Protein AF-A0A844XU79-F1 (afdb_monomer)

InterPro domains:
  IPR002293 Amino acid/polyamine transporter I [PF13520] (15-152)
  IPR050367 Amino acid-polyamine-organocation superfamily [PTHR42770] (9-151)

Sequence (153 aa):
MSAGVAEGGLQKRLGLPFAIAVCAGTVVGTGIMRAPGEISNMVPDPTVVLWLWLAGGIYVLLSCNVAAEISSAIPRSGGHYIPVREGLGDSMGLLVGWTMWSAFVVVNAALSIAAADFLGTIVPWVADNTTWSALAILLLVTALNWTGVEEGR

Radius of gyration: 20.15 Å; Cα contacts (8 Å, |Δi|>4): 68; chains: 1; bounding box: 56×37×56 Å

Secondary structure (DSSP, 8-state):
-PPPP-TTPPP----HHHHHHHHHHHHHTTHHHHHHHHHHHH-S-HHHHHHHHHHHHHHHHHHHHHHHHHHHHS--SSTTHHHHHHHH-HHHHHHHHHHHHHHHHHHHHHHHHHHHHHHHTT-HHHHHTHHHHHHHHHHHHHHHHHT------

Mean predicted aligned error: 7.55 Å

Organism: NCBI:txid291985

Foldseek 3Di:
DDDDDPPDDDPPPQDPVNVVVVVCCVVCPCCVVPVLVVVCVVDVDVVVSVVVVVVVVVVVVVVVVVQVVQCVVPVDPDGPLPSCCVPPNDVRSVVVSVVVVVVVVVVLLVSLLSVLCVVCVVPVVSVVVSPVSSVVSSVVVVVVVVVDPPPDD

Solvent-accessible surface area (backbone atoms only — not comparable to full-atom values): 8864 Å² total; per-residue (Å²): 134,83,82,78,78,79,85,81,70,83,77,90,75,79,50,72,71,55,54,51,51,52,52,50,51,66,61,46,56,67,50,67,74,43,52,60,58,57,49,49,74,75,40,91,47,70,69,57,51,51,51,52,50,51,52,50,51,51,53,50,54,56,52,49,52,54,50,48,53,51,47,68,76,52,83,62,93,63,66,74,28,52,64,39,23,74,76,64,33,65,71,52,14,50,53,45,44,52,49,53,54,51,48,53,56,52,49,55,52,51,51,21,42,51,52,21,54,60,48,16,78,77,38,64,71,36,53,79,35,34,71,62,43,11,51,51,49,43,50,50,53,49,50,52,60,68,71,58,71,81,83,77,132

Structure (mmCIF, N/CA/C/O backbone):
data_AF-A0A844XU79-F1
#
_entry.id   AF-A0A844XU79-F1
#
loop_
_atom_site.group_PDB
_atom_site.id
_atom_site.type_symbol
_atom_site.label_atom_id
_atom_site.label_alt_id
_atom_site.label_comp_id
_atom_site.label_asym_id
_atom_site.label_entity_id
_atom_site.label_seq_id
_atom_site.pdbx_PDB_ins_code
_atom_site.Cartn_x
_atom_site.Cartn_y
_atom_site.Cartn_z
_atom_site.occupancy
_atom_site.B_iso_or_equiv
_atom_site.auth_seq_id
_atom_site.auth_comp_id
_atom_site.auth_asym_id
_atom_site.auth_atom_id
_atom_site.pdbx_PDB_model_num
ATOM 1 N N . MET A 1 1 ? -35.166 -9.798 33.703 1.00 36.12 1 MET A N 1
ATOM 2 C CA . MET A 1 1 ? -34.996 -9.359 32.302 1.00 36.12 1 MET A CA 1
ATOM 3 C C . MET A 1 1 ? -33.587 -9.728 31.887 1.00 36.12 1 MET A C 1
ATOM 5 O O . MET A 1 1 ? -32.654 -9.119 32.392 1.00 36.12 1 MET A O 1
ATOM 9 N N . SER A 1 2 ? -33.425 -10.801 31.109 1.00 33.47 2 SER A N 1
ATOM 10 C CA . SER A 1 2 ? -32.105 -11.242 30.654 1.00 33.47 2 SER A CA 1
ATOM 11 C C . SER A 1 2 ? -31.633 -10.318 29.536 1.00 33.47 2 SER A C 1
ATOM 13 O O . SER A 1 2 ? -32.391 -10.007 28.618 1.00 33.47 2 SER A O 1
ATOM 15 N N . ALA A 1 3 ? -30.395 -9.847 29.641 1.00 42.16 3 ALA A N 1
ATOM 16 C CA . ALA A 1 3 ? -29.744 -9.114 28.571 1.00 42.16 3 ALA A CA 1
ATOM 17 C C . ALA A 1 3 ? -29.566 -10.064 27.380 1.00 42.16 3 ALA A C 1
ATOM 19 O O . ALA A 1 3 ? -28.971 -11.133 27.522 1.00 42.16 3 ALA A O 1
ATOM 20 N N . GLY A 1 4 ? -30.137 -9.699 26.233 1.00 36.69 4 GLY A N 1
ATOM 21 C CA . GLY A 1 4 ? -29.910 -10.395 24.975 1.00 36.69 4 GLY A CA 1
ATOM 22 C C . GLY A 1 4 ? -28.439 -10.280 24.595 1.00 36.69 4 GLY A C 1
ATOM 23 O O . GLY A 1 4 ? -27.908 -9.178 24.466 1.00 36.69 4 GLY A O 1
ATOM 24 N N . VAL A 1 5 ? -27.778 -11.425 24.451 1.00 42.66 5 VAL A N 1
ATOM 25 C CA . VAL A 1 5 ? -26.470 -11.524 23.808 1.00 42.66 5 VAL A CA 1
ATOM 26 C C . VAL A 1 5 ? -26.659 -11.081 22.359 1.00 42.66 5 VAL A C 1
ATOM 28 O O . VAL A 1 5 ? -27.451 -11.673 21.631 1.00 42.66 5 VAL A O 1
ATOM 31 N N . ALA A 1 6 ? -25.964 -10.024 21.943 1.00 41.97 6 ALA A N 1
ATOM 32 C CA . ALA A 1 6 ? -25.817 -9.714 20.529 1.00 41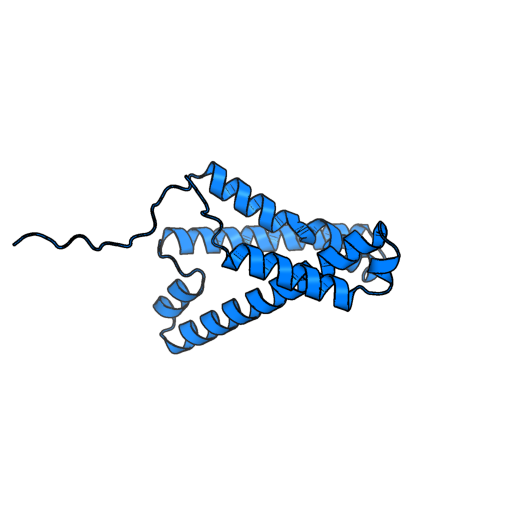.97 6 ALA A CA 1
ATOM 33 C C . ALA A 1 6 ? -24.937 -10.808 19.898 1.00 41.97 6 ALA A C 1
ATOM 35 O O . ALA A 1 6 ? -23.709 -10.760 19.978 1.00 41.97 6 ALA A O 1
ATOM 36 N N . GLU A 1 7 ? -25.570 -11.840 19.344 1.00 42.09 7 GLU A N 1
ATOM 37 C CA . GLU A 1 7 ? -24.912 -12.875 18.547 1.00 42.09 7 GLU A CA 1
ATOM 38 C C . GLU A 1 7 ? -24.390 -12.243 17.244 1.00 42.09 7 GLU A C 1
ATOM 40 O O . GLU A 1 7 ? -25.171 -11.741 16.439 1.00 42.09 7 GLU A O 1
ATOM 45 N N . GLY A 1 8 ? -23.062 -12.220 17.054 1.00 48.78 8 GLY A N 1
ATOM 46 C CA . GLY A 1 8 ? -22.427 -11.751 15.808 1.00 48.78 8 GLY A CA 1
ATOM 47 C C . GLY A 1 8 ? -21.241 -10.785 15.943 1.00 48.78 8 GLY A C 1
ATOM 48 O O . GLY A 1 8 ? -20.859 -10.157 14.960 1.00 48.78 8 GLY A O 1
ATOM 49 N N . GLY A 1 9 ? -20.646 -10.616 17.128 1.00 51.94 9 GLY A N 1
ATOM 50 C CA . GLY A 1 9 ? -19.455 -9.771 17.292 1.00 51.94 9 GLY A CA 1
ATOM 51 C C . GLY A 1 9 ? -18.169 -10.417 16.753 1.00 51.94 9 GLY A C 1
ATOM 52 O O . GLY A 1 9 ? -17.895 -11.581 17.044 1.00 51.94 9 GLY A O 1
ATOM 53 N N . LEU A 1 10 ? -17.348 -9.648 16.023 1.00 64.62 10 LEU A N 1
ATOM 54 C CA . LEU A 1 10 ? -15.987 -10.039 15.623 1.00 64.62 10 LEU A CA 1
ATOM 55 C C . LEU A 1 10 ? -15.179 -10.485 16.850 1.00 64.62 10 LEU A C 1
ATOM 57 O O . LEU A 1 10 ? -15.001 -9.721 17.804 1.00 64.62 10 LEU A O 1
ATOM 61 N N . GLN A 1 11 ? -14.666 -11.717 16.829 1.00 64.69 11 GLN A N 1
ATOM 62 C CA . GLN A 1 11 ? -13.820 -12.201 17.913 1.00 64.69 11 GLN A CA 1
ATOM 63 C C . GLN A 1 11 ? -12.471 -11.475 17.863 1.00 64.69 11 GLN A C 1
ATOM 65 O O . GLN A 1 11 ? -11.750 -11.545 16.869 1.00 64.69 11 GLN A O 1
ATOM 70 N N . LYS A 1 12 ? -12.105 -10.783 18.948 1.00 66.25 12 LYS A N 1
ATOM 71 C CA . LYS A 1 12 ? -10.812 -10.092 19.092 1.00 66.25 12 LYS A CA 1
ATOM 72 C C . LYS A 1 12 ? -9.675 -11.100 19.323 1.00 66.25 12 LYS A C 1
ATOM 74 O O . LYS A 1 12 ? -9.103 -11.150 20.406 1.00 66.25 12 LYS A O 1
ATOM 79 N N . ARG A 1 13 ? -9.391 -11.947 18.329 1.00 68.69 13 ARG A N 1
ATOM 80 C CA . ARG A 1 13 ? -8.366 -13.009 18.396 1.00 68.69 13 ARG A CA 1
ATOM 81 C C . ARG A 1 13 ? -6.985 -12.581 17.911 1.00 68.69 13 ARG A C 1
ATOM 83 O O . ARG A 1 13 ? -6.000 -13.256 18.190 1.00 68.69 13 ARG A O 1
ATOM 90 N N . LEU A 1 14 ? -6.902 -11.469 17.190 1.00 77.81 14 LEU A N 1
ATOM 91 C CA . LEU A 1 14 ? -5.665 -11.015 16.567 1.00 77.81 14 LEU A CA 1
ATOM 92 C C . LEU A 1 14 ? -4.853 -10.178 17.561 1.00 77.81 14 LEU A C 1
ATOM 94 O O . LEU A 1 1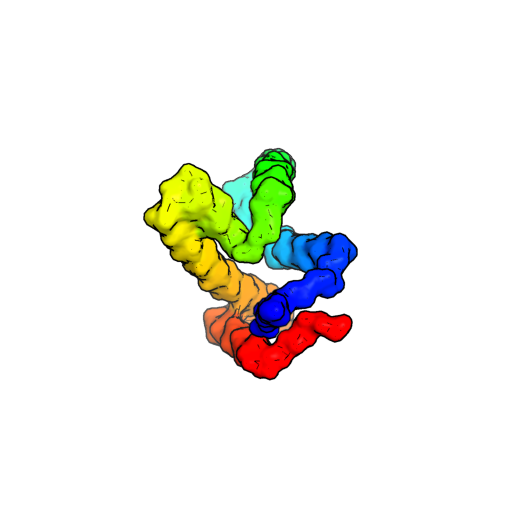4 ? -5.234 -9.063 17.913 1.00 77.81 14 LEU A O 1
ATOM 98 N N . GLY A 1 15 ? -3.747 -10.745 18.043 1.00 86.75 15 GLY A N 1
ATOM 99 C CA . GLY A 1 15 ? -2.808 -10.065 18.936 1.00 86.75 15 GLY A CA 1
ATOM 100 C C . GLY A 1 15 ? -1.854 -9.116 18.202 1.00 86.75 15 GLY A C 1
ATOM 101 O O . GLY A 1 15 ? -1.760 -9.113 16.974 1.00 86.75 15 GLY A O 1
ATOM 102 N N . LEU A 1 16 ? -1.079 -8.349 18.973 1.00 89.12 16 LEU A N 1
ATOM 103 C CA . LEU A 1 16 ? -0.087 -7.400 18.452 1.00 89.12 16 LEU A CA 1
ATOM 104 C C . LEU A 1 16 ? 0.901 -8.011 17.432 1.00 89.12 16 LEU A C 1
ATOM 106 O O . LEU A 1 16 ? 1.122 -7.376 16.403 1.00 89.12 16 LEU A O 1
ATOM 110 N N . PRO A 1 17 ? 1.462 -9.223 17.631 1.00 91.69 17 PRO A N 1
ATOM 111 C CA . PRO A 1 17 ? 2.386 -9.805 16.655 1.00 91.69 17 PRO A CA 1
ATOM 112 C C . PRO A 1 17 ? 1.739 -10.048 15.290 1.00 91.69 17 PRO A C 1
ATOM 114 O O . PRO A 1 17 ? 2.365 -9.803 14.262 1.00 91.69 17 PRO A O 1
ATOM 117 N N . PHE A 1 18 ? 0.473 -10.476 15.275 1.00 90.06 18 PHE A N 1
ATOM 118 C CA . PHE A 1 18 ? -0.275 -10.655 14.035 1.00 90.06 18 PHE A CA 1
ATOM 119 C C . PHE A 1 18 ? -0.524 -9.313 13.347 1.00 90.06 18 PHE A C 1
ATOM 121 O O . PHE A 1 18 ? -0.289 -9.187 12.150 1.00 90.06 18 PHE A O 1
ATOM 128 N N . ALA A 1 19 ? -0.938 -8.292 14.105 1.00 88.88 19 ALA A N 1
ATOM 129 C CA . ALA A 1 19 ? -1.143 -6.953 13.563 1.00 88.88 19 ALA A CA 1
ATOM 130 C C . ALA A 1 19 ? 0.145 -6.389 12.938 1.00 88.88 19 ALA A C 1
ATOM 132 O O . ALA A 1 19 ? 0.111 -5.879 11.822 1.00 88.88 19 ALA A O 1
ATOM 133 N N . ILE A 1 20 ? 1.294 -6.543 13.608 1.00 92.00 20 ILE A N 1
ATOM 134 C CA . ILE A 1 20 ? 2.599 -6.135 13.066 1.00 92.00 20 ILE A CA 1
ATOM 135 C C . ILE A 1 20 ? 2.924 -6.913 11.787 1.00 92.00 20 ILE A C 1
ATOM 137 O O . ILE A 1 20 ? 3.344 -6.301 10.809 1.00 92.00 20 ILE A O 1
ATOM 141 N N . ALA A 1 21 ? 2.713 -8.232 11.770 1.00 91.44 21 ALA A N 1
ATOM 142 C CA . ALA A 1 21 ? 2.988 -9.066 10.602 1.00 91.44 21 ALA A CA 1
ATOM 143 C C . ALA A 1 21 ? 2.138 -8.658 9.387 1.00 91.44 21 ALA A C 1
ATOM 145 O O . ALA A 1 21 ? 2.678 -8.492 8.293 1.00 91.44 21 ALA A O 1
ATOM 146 N N . VAL A 1 22 ? 0.836 -8.428 9.579 1.00 89.81 22 VAL A N 1
ATOM 147 C CA . VAL A 1 22 ? -0.069 -7.969 8.513 1.00 89.81 22 VAL A CA 1
ATOM 148 C C . VAL A 1 22 ? 0.314 -6.574 8.025 1.00 89.81 22 VAL A C 1
ATOM 150 O O . VAL A 1 22 ? 0.400 -6.355 6.816 1.00 89.81 22 VAL A O 1
ATOM 153 N N . CYS A 1 23 ? 0.598 -5.639 8.936 1.00 89.19 23 CYS A N 1
ATOM 154 C CA . CYS A 1 23 ? 1.043 -4.293 8.574 1.00 89.19 23 CYS A CA 1
ATOM 155 C C . CYS A 1 23 ? 2.354 -4.329 7.779 1.00 89.19 23 CYS A C 1
ATOM 157 O O . CYS A 1 23 ? 2.433 -3.736 6.707 1.00 89.19 23 CYS A O 1
ATOM 159 N N . ALA A 1 24 ? 3.366 -5.053 8.262 1.00 90.38 24 ALA A N 1
ATOM 160 C CA . ALA A 1 24 ? 4.652 -5.172 7.582 1.00 90.38 24 ALA A CA 1
ATOM 161 C C . ALA A 1 24 ? 4.503 -5.831 6.203 1.00 90.38 24 ALA A C 1
ATOM 163 O O . ALA A 1 24 ? 5.036 -5.315 5.223 1.00 90.38 24 ALA A O 1
ATOM 164 N N . GLY A 1 25 ? 3.734 -6.920 6.104 1.00 88.88 25 GLY A N 1
ATOM 165 C CA . GLY A 1 25 ? 3.481 -7.608 4.837 1.00 88.88 25 GLY A CA 1
ATOM 166 C C . GLY A 1 25 ? 2.775 -6.718 3.813 1.00 88.88 25 GLY A C 1
ATOM 167 O O . GLY A 1 25 ? 3.192 -6.658 2.658 1.00 88.88 25 GLY A O 1
ATOM 168 N N . THR A 1 26 ? 1.761 -5.968 4.253 1.00 85.38 26 THR A N 1
ATOM 169 C CA . THR A 1 26 ? 0.987 -5.069 3.382 1.00 85.38 26 THR A CA 1
ATOM 170 C C . THR A 1 26 ? 1.813 -3.864 2.923 1.00 85.38 26 THR A C 1
ATOM 172 O O . THR A 1 26 ? 1.732 -3.480 1.760 1.00 85.38 26 THR A O 1
ATOM 175 N N . VAL A 1 27 ? 2.622 -3.270 3.811 1.00 87.19 27 VAL A N 1
ATOM 176 C CA . VAL A 1 27 ? 3.435 -2.079 3.500 1.00 87.19 27 VAL A CA 1
ATOM 177 C C . VAL A 1 27 ? 4.640 -2.421 2.626 1.00 87.19 27 VAL A C 1
ATOM 179 O O . VAL A 1 27 ? 4.928 -1.692 1.679 1.00 87.19 27 VAL A O 1
ATOM 182 N N . VAL A 1 28 ? 5.354 -3.510 2.931 1.00 86.75 28 VAL A N 1
ATOM 183 C CA . VAL A 1 28 ? 6.549 -3.896 2.166 1.00 86.75 28 VAL A CA 1
ATOM 184 C C . VAL A 1 28 ? 6.143 -4.359 0.768 1.00 86.75 28 VAL A C 1
ATOM 186 O O . VAL A 1 28 ? 6.680 -3.820 -0.198 1.00 86.75 28 VAL A O 1
ATOM 189 N N . GLY A 1 29 ? 5.159 -5.268 0.688 1.00 80.19 29 GLY A N 1
ATOM 190 C CA . GLY A 1 29 ? 4.487 -5.793 -0.509 1.00 80.19 29 GLY A CA 1
ATOM 191 C C . GLY A 1 29 ? 5.113 -5.470 -1.873 1.00 80.19 29 GLY A C 1
ATOM 192 O O . GLY A 1 29 ? 6.292 -5.704 -2.125 1.00 80.19 29 GLY A O 1
ATOM 193 N N . THR A 1 30 ? 4.302 -4.948 -2.793 1.00 71.62 30 THR A N 1
ATOM 194 C CA . THR A 1 30 ? 4.779 -4.486 -4.108 1.00 71.62 30 THR A CA 1
ATOM 195 C C . THR A 1 30 ? 5.401 -3.092 -4.063 1.00 71.62 30 THR A C 1
ATOM 197 O O . THR A 1 30 ? 6.109 -2.711 -4.997 1.00 71.62 30 THR A O 1
ATOM 200 N N . GLY A 1 31 ? 5.172 -2.337 -2.982 1.00 77.44 31 GLY A N 1
ATOM 201 C CA . GLY A 1 31 ? 5.596 -0.946 -2.843 1.00 77.44 31 GLY A CA 1
ATOM 202 C C . GLY A 1 31 ? 7.106 -0.782 -2.973 1.00 77.44 31 GLY A C 1
ATOM 203 O O . GLY A 1 31 ? 7.567 -0.023 -3.824 1.00 77.44 31 GLY A O 1
ATOM 204 N N . ILE A 1 32 ? 7.891 -1.543 -2.203 1.00 84.56 32 ILE A N 1
ATOM 205 C CA . ILE A 1 32 ? 9.357 -1.428 -2.251 1.00 84.56 32 ILE A CA 1
ATOM 206 C C . ILE A 1 32 ? 9.954 -1.968 -3.555 1.00 84.56 32 ILE A C 1
ATOM 208 O O . ILE A 1 32 ? 11.029 -1.544 -3.964 1.00 84.56 32 ILE A O 1
ATOM 212 N N . MET A 1 33 ? 9.267 -2.896 -4.222 1.00 81.50 33 MET A N 1
ATOM 213 C CA . MET A 1 33 ? 9.780 -3.527 -5.438 1.00 81.50 33 MET A CA 1
ATOM 214 C C . MET A 1 33 ? 9.583 -2.651 -6.681 1.00 81.50 33 MET A C 1
ATOM 216 O O . MET A 1 33 ? 10.370 -2.753 -7.619 1.00 81.50 33 MET A O 1
ATOM 220 N N . ARG A 1 34 ? 8.557 -1.788 -6.703 1.00 82.38 34 ARG A N 1
ATOM 221 C CA . ARG A 1 34 ? 8.274 -0.885 -7.832 1.00 82.38 34 ARG A CA 1
ATOM 222 C C . ARG A 1 34 ? 8.669 0.561 -7.593 1.00 82.38 34 ARG A C 1
ATOM 224 O O . ARG A 1 34 ? 9.318 1.158 -8.450 1.00 82.38 34 ARG A O 1
ATOM 231 N N . ALA A 1 35 ? 8.284 1.123 -6.450 1.00 83.75 35 ALA A N 1
ATOM 232 C CA . ALA A 1 35 ? 8.357 2.564 -6.229 1.00 83.75 35 ALA A CA 1
ATOM 233 C C . ALA A 1 35 ? 9.779 3.141 -6.375 1.00 83.75 35 ALA A C 1
ATOM 235 O O . ALA A 1 35 ? 9.915 4.176 -7.027 1.00 83.75 35 ALA A O 1
ATOM 236 N N . PRO A 1 36 ? 10.863 2.507 -5.870 1.00 83.38 36 PRO A N 1
ATOM 237 C CA . PRO A 1 36 ? 12.210 3.034 -6.081 1.00 83.38 36 PRO A CA 1
ATOM 238 C C . PRO A 1 36 ? 12.603 3.060 -7.559 1.00 83.38 36 PRO A C 1
ATOM 240 O O . PRO A 1 36 ? 13.208 4.031 -8.008 1.00 83.38 36 PRO A O 1
ATOM 243 N N . GLY A 1 37 ? 12.229 2.019 -8.312 1.00 85.00 37 GLY A N 1
ATOM 244 C CA . GLY A 1 37 ? 12.486 1.919 -9.747 1.00 85.00 37 GLY A CA 1
ATOM 245 C C . GLY A 1 37 ? 11.775 3.024 -10.524 1.00 85.00 37 GLY A C 1
ATOM 246 O O . GLY A 1 37 ? 12.408 3.738 -11.299 1.00 85.00 37 GLY A O 1
ATOM 247 N N . GLU A 1 38 ? 10.486 3.233 -10.255 1.00 85.81 38 GLU A N 1
ATOM 248 C CA . GLU A 1 38 ? 9.696 4.302 -10.877 1.00 85.81 38 GLU A CA 1
ATOM 249 C C . GLU A 1 38 ? 10.274 5.693 -10.579 1.00 85.81 38 GLU A C 1
ATOM 251 O O . GLU A 1 38 ? 10.460 6.486 -11.501 1.00 85.81 38 GLU A O 1
ATOM 256 N N . ILE A 1 39 ? 10.647 5.970 -9.324 1.00 87.44 39 ILE A N 1
ATOM 257 C CA . ILE A 1 39 ? 11.261 7.251 -8.938 1.00 87.44 39 ILE A CA 1
ATOM 258 C C . ILE A 1 39 ? 12.619 7.434 -9.630 1.00 87.44 39 ILE A C 1
ATOM 260 O O . ILE A 1 39 ? 12.904 8.517 -10.138 1.00 87.44 39 ILE A O 1
ATOM 264 N N . SER A 1 40 ? 13.443 6.383 -9.699 1.00 87.44 40 SER A N 1
ATOM 265 C CA . SER A 1 40 ? 14.755 6.444 -10.357 1.00 87.44 40 SER A CA 1
ATOM 266 C C . SER A 1 40 ? 14.665 6.692 -11.866 1.00 87.44 40 SER A C 1
ATOM 268 O O . SER A 1 40 ? 15.536 7.339 -12.436 1.00 87.44 40 SER A O 1
ATOM 270 N N . ASN A 1 41 ? 13.580 6.252 -12.511 1.00 89.06 41 ASN A N 1
ATOM 271 C CA . ASN A 1 41 ? 13.331 6.541 -13.923 1.00 89.06 41 ASN A CA 1
ATOM 272 C C . ASN A 1 41 ? 12.922 8.005 -14.160 1.00 89.06 41 ASN A C 1
ATOM 274 O O . ASN A 1 41 ? 13.122 8.526 -15.255 1.00 89.06 41 ASN A O 1
ATOM 278 N N . MET A 1 42 ? 12.344 8.670 -13.155 1.00 91.06 42 MET A N 1
ATOM 279 C CA . MET A 1 42 ? 11.931 10.077 -13.238 1.00 91.06 42 MET A CA 1
ATOM 280 C C . MET A 1 42 ? 13.032 11.049 -12.794 1.00 91.06 42 MET A C 1
ATOM 282 O O . MET A 1 42 ? 13.025 12.210 -13.202 1.00 91.06 42 MET A O 1
ATOM 286 N N . VAL A 1 43 ? 13.968 10.596 -11.955 1.00 92.25 43 VAL A N 1
ATOM 287 C CA . VAL A 1 43 ? 15.008 11.428 -11.337 1.00 92.25 43 VAL A CA 1
ATOM 288 C C . VAL A 1 43 ? 16.399 10.868 -11.664 1.00 92.25 43 VAL A C 1
ATOM 290 O O . VAL A 1 43 ? 16.754 9.809 -11.153 1.00 92.25 43 VAL A O 1
ATOM 293 N N . PRO A 1 44 ? 17.228 11.587 -12.448 1.00 86.69 44 PRO A N 1
ATOM 294 C CA . PRO A 1 44 ? 18.541 11.090 -12.872 1.00 86.69 44 PRO A CA 1
ATOM 295 C C . PRO A 1 44 ? 19.583 10.937 -11.754 1.00 86.69 44 PRO A C 1
ATOM 297 O O . PRO A 1 44 ? 20.525 10.166 -11.914 1.00 86.69 44 PRO A O 1
ATOM 300 N N . ASP A 1 45 ? 19.465 11.695 -10.657 1.00 93.62 45 ASP A N 1
ATOM 301 C CA . ASP A 1 45 ? 20.445 11.702 -9.562 1.00 93.62 45 ASP A CA 1
ATOM 302 C C . ASP A 1 45 ? 20.038 10.726 -8.437 1.00 93.62 45 ASP A C 1
ATOM 304 O O . ASP A 1 45 ? 19.059 10.991 -7.725 1.00 93.62 45 ASP A O 1
ATOM 308 N N . PRO A 1 46 ? 20.803 9.640 -8.202 1.00 90.69 46 PRO A N 1
ATOM 309 C CA . PRO A 1 46 ? 20.527 8.677 -7.134 1.00 90.69 46 PRO A CA 1
ATOM 310 C C . PRO A 1 46 ? 20.487 9.299 -5.733 1.00 90.69 46 PRO A C 1
ATOM 312 O O . PRO A 1 46 ? 19.750 8.835 -4.864 1.00 90.69 46 PRO A O 1
ATOM 315 N N . THR A 1 47 ? 21.251 10.365 -5.498 1.00 93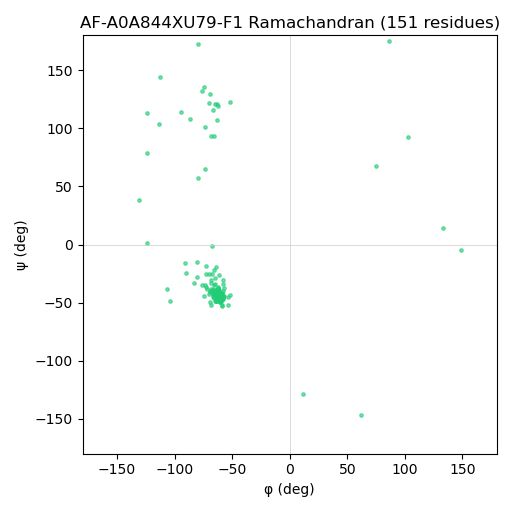.62 47 THR A N 1
ATOM 316 C CA . THR A 1 47 ? 21.285 11.068 -4.209 1.00 93.62 47 THR A CA 1
ATOM 317 C C . THR A 1 47 ? 19.949 11.746 -3.936 1.00 93.62 47 THR A C 1
ATOM 319 O O . THR A 1 47 ? 19.427 11.682 -2.823 1.00 93.62 47 THR A O 1
ATOM 322 N N . VAL A 1 48 ? 19.358 12.362 -4.963 1.00 94.00 48 VAL A N 1
ATOM 323 C CA . VAL A 1 48 ? 18.040 13.001 -4.868 1.00 94.00 48 VAL A CA 1
ATOM 324 C C . VAL A 1 48 ? 16.957 11.952 -4.626 1.00 94.00 48 VAL A C 1
ATOM 326 O O . VAL A 1 48 ? 16.085 12.171 -3.788 1.00 94.00 48 VAL A O 1
ATOM 329 N N . VAL A 1 49 ? 17.046 10.784 -5.272 1.00 92.38 49 VAL A N 1
ATOM 330 C CA . VAL A 1 49 ? 16.131 9.655 -5.021 1.00 92.38 49 VAL A CA 1
ATOM 331 C C . VAL A 1 49 ? 16.151 9.243 -3.544 1.00 92.38 49 VAL A C 1
ATOM 333 O O . VAL A 1 49 ? 15.089 9.073 -2.946 1.00 92.38 49 VAL A O 1
ATOM 336 N N . LEU A 1 50 ? 17.332 9.139 -2.925 1.00 92.25 50 LEU A N 1
ATOM 337 C CA . LEU A 1 50 ? 17.458 8.801 -1.501 1.00 92.25 50 LEU A CA 1
ATOM 338 C C . LEU A 1 50 ? 16.855 9.873 -0.583 1.00 92.25 50 LEU A C 1
ATOM 340 O O . LEU A 1 50 ? 16.171 9.535 0.384 1.00 92.25 50 LEU A O 1
ATOM 344 N N . TRP A 1 51 ? 17.057 11.157 -0.891 1.00 94.25 51 TRP A N 1
ATOM 345 C CA . TRP A 1 51 ? 16.442 12.248 -0.129 1.00 94.25 51 TRP A CA 1
ATOM 346 C C . TRP A 1 51 ? 14.917 12.259 -0.243 1.00 94.25 51 TRP A C 1
ATOM 348 O O . TRP A 1 51 ? 14.238 12.461 0.763 1.00 94.25 51 TRP A O 1
ATOM 358 N N . LEU A 1 52 ? 14.372 11.996 -1.434 1.00 93.12 52 LEU A N 1
ATOM 359 C CA . LEU A 1 52 ? 12.929 11.862 -1.644 1.00 93.12 52 LEU A CA 1
ATOM 360 C C . LEU A 1 52 ? 12.356 10.684 -0.847 1.00 93.12 52 LEU A C 1
ATOM 362 O O . LEU A 1 52 ? 11.313 10.824 -0.210 1.00 93.12 52 LEU A O 1
ATOM 366 N N . TRP A 1 53 ? 13.067 9.556 -0.816 1.00 90.62 53 TRP A N 1
ATOM 367 C CA . TRP A 1 53 ? 12.701 8.403 0.006 1.00 90.62 53 TRP A CA 1
ATOM 368 C C . TRP A 1 53 ? 12.693 8.726 1.497 1.00 90.62 53 TRP A C 1
ATOM 370 O O . TRP A 1 53 ? 11.738 8.385 2.196 1.00 90.62 53 TRP A O 1
ATOM 380 N N . LEU A 1 54 ? 13.724 9.415 1.988 1.00 93.19 54 LEU A N 1
ATOM 381 C CA . LEU A 1 54 ? 13.796 9.825 3.387 1.00 93.19 54 LEU A CA 1
ATOM 382 C C . LEU A 1 54 ? 12.658 10.793 3.743 1.00 93.19 54 LEU A C 1
ATOM 384 O O . LEU A 1 54 ? 12.002 10.618 4.769 1.00 93.19 54 LEU A O 1
ATOM 388 N N . ALA A 1 55 ? 12.389 11.778 2.883 1.00 95.00 55 ALA A N 1
ATOM 389 C CA . ALA A 1 55 ? 11.298 12.731 3.070 1.00 95.00 55 ALA A CA 1
ATOM 390 C C . ALA A 1 55 ? 9.928 12.031 3.096 1.00 95.00 55 ALA A C 1
ATOM 392 O O . ALA A 1 55 ? 9.119 12.297 3.986 1.00 95.00 55 ALA A O 1
ATOM 393 N N . GLY A 1 56 ? 9.693 11.089 2.177 1.00 93.12 56 GLY A N 1
ATOM 394 C CA . GLY A 1 56 ? 8.494 10.250 2.167 1.00 93.12 56 GLY A CA 1
ATOM 395 C C . GLY A 1 56 ? 8.364 9.407 3.437 1.00 93.12 56 GLY A C 1
ATOM 396 O O . GLY A 1 56 ? 7.290 9.354 4.033 1.00 93.12 56 GLY A O 1
ATOM 397 N N . GLY A 1 57 ? 9.465 8.818 3.912 1.00 93.19 57 GLY A N 1
ATOM 398 C CA . GLY A 1 57 ? 9.503 8.069 5.168 1.00 93.19 57 GLY A CA 1
ATOM 399 C C . GLY A 1 57 ? 9.114 8.922 6.378 1.00 93.19 57 GLY A C 1
ATOM 400 O O . GLY A 1 57 ? 8.272 8.512 7.173 1.00 93.19 57 GLY A O 1
ATOM 401 N N . ILE A 1 58 ? 9.659 10.137 6.491 1.00 97.25 58 ILE A N 1
ATOM 402 C CA . ILE A 1 58 ? 9.295 11.082 7.559 1.00 97.25 58 ILE A CA 1
ATOM 403 C C . ILE A 1 58 ? 7.812 11.461 7.467 1.00 97.25 58 ILE A C 1
ATOM 405 O O . ILE A 1 58 ? 7.112 11.452 8.479 1.00 97.25 58 ILE A O 1
ATOM 409 N N . TYR A 1 59 ? 7.311 11.748 6.265 1.00 96.44 59 TYR A N 1
ATOM 410 C CA . TYR A 1 59 ? 5.901 12.069 6.048 1.00 96.44 59 TYR A CA 1
ATOM 411 C C . TYR A 1 59 ? 4.966 10.934 6.497 1.00 96.44 59 TYR A C 1
ATOM 413 O O . TYR A 1 59 ? 3.976 11.175 7.196 1.00 96.44 59 TYR A O 1
ATOM 421 N N . VAL A 1 60 ? 5.298 9.687 6.152 1.00 94.44 60 VAL A N 1
ATOM 422 C CA . VAL A 1 60 ? 4.531 8.508 6.573 1.00 94.44 60 VAL A CA 1
ATOM 423 C C . VAL A 1 60 ? 4.604 8.322 8.088 1.00 94.44 60 VAL A C 1
ATOM 425 O O . VAL A 1 60 ? 3.570 8.097 8.708 1.00 94.44 60 VAL A O 1
ATOM 428 N N . LEU A 1 61 ? 5.777 8.488 8.710 1.00 95.62 61 LEU A N 1
ATOM 429 C CA . LEU A 1 61 ? 5.929 8.391 10.167 1.00 95.62 61 LEU A CA 1
ATOM 430 C C . LEU A 1 61 ? 5.031 9.386 10.914 1.00 95.62 61 LEU A C 1
ATOM 432 O O . LEU A 1 61 ? 4.353 9.004 11.870 1.00 95.62 61 LEU A O 1
ATOM 436 N N . LEU A 1 62 ? 4.989 10.641 10.460 1.00 97.06 62 LEU A N 1
ATOM 437 C CA . LEU A 1 62 ? 4.107 11.663 11.029 1.00 97.06 62 LEU A CA 1
ATOM 438 C C . LEU A 1 62 ? 2.630 11.289 10.847 1.00 97.06 62 LEU A C 1
ATOM 440 O O . LEU A 1 62 ? 1.850 11.350 11.797 1.00 97.06 62 LEU A O 1
ATOM 444 N N . SER A 1 63 ? 2.258 10.829 9.651 1.00 95.12 63 SER A N 1
ATOM 445 C CA . SER A 1 63 ? 0.888 10.409 9.334 1.00 95.12 63 SER A CA 1
ATOM 446 C C . SER A 1 63 ? 0.435 9.214 10.182 1.00 95.12 63 SER A C 1
ATOM 448 O O . SER A 1 63 ? -0.692 9.189 10.677 1.00 95.12 63 SER A O 1
ATOM 450 N N . CYS A 1 64 ? 1.319 8.239 10.411 1.00 94.06 64 CYS A N 1
ATOM 451 C CA . CYS A 1 64 ? 1.049 7.082 11.261 1.00 94.06 64 CYS A CA 1
ATOM 452 C C . CYS A 1 64 ? 0.840 7.468 12.729 1.00 94.06 64 CYS A C 1
ATOM 454 O O . CYS A 1 64 ? 0.033 6.832 13.401 1.00 94.06 64 CYS A O 1
ATOM 456 N N . ASN A 1 65 ? 1.528 8.499 13.228 1.00 95.81 65 ASN A N 1
ATOM 457 C CA . ASN A 1 65 ? 1.352 8.964 14.603 1.00 95.81 65 ASN A CA 1
ATOM 458 C C . ASN A 1 65 ? -0.057 9.544 14.817 1.00 95.81 65 ASN A C 1
ATOM 460 O O . ASN A 1 65 ? -0.764 9.130 15.733 1.00 95.81 65 ASN A O 1
ATOM 464 N N . VAL A 1 66 ? -0.509 10.391 13.886 1.00 94.06 66 VAL A N 1
ATOM 465 C CA . VAL A 1 66 ? -1.880 10.930 13.875 1.00 94.06 66 VAL A CA 1
ATOM 466 C C .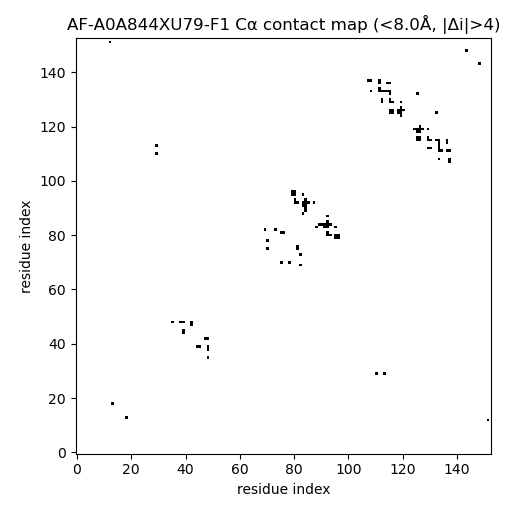 VAL A 1 66 ? -2.911 9.806 13.748 1.00 94.06 66 VAL A C 1
ATOM 468 O O . VAL A 1 66 ? -3.904 9.771 14.474 1.00 94.06 66 VAL A O 1
ATOM 471 N N . ALA A 1 67 ? -2.672 8.842 12.855 1.00 91.25 67 ALA A N 1
ATOM 472 C CA . ALA A 1 67 ? -3.560 7.696 12.693 1.00 91.25 67 ALA A CA 1
ATOM 473 C C . ALA A 1 67 ? -3.639 6.833 13.966 1.00 91.25 67 ALA A C 1
ATOM 475 O O . ALA A 1 67 ? -4.721 6.342 14.295 1.00 91.25 67 ALA A O 1
ATOM 476 N N . ALA A 1 68 ? -2.529 6.665 14.692 1.00 92.38 68 ALA A N 1
ATOM 477 C CA . ALA A 1 68 ? -2.488 5.931 15.953 1.00 92.38 68 ALA A CA 1
ATOM 478 C C . ALA A 1 68 ? -3.288 6.642 17.053 1.00 92.3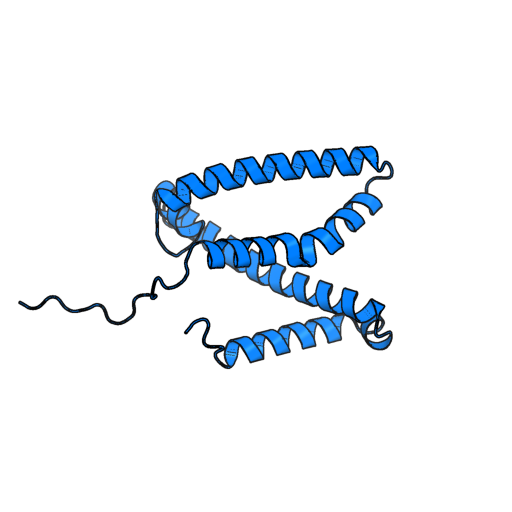8 68 ALA A C 1
ATOM 480 O O . ALA A 1 68 ? -4.078 5.993 17.740 1.00 92.38 68 ALA A O 1
ATOM 481 N N . GLU A 1 69 ? -3.151 7.965 17.177 1.00 94.44 69 GLU A N 1
ATOM 482 C CA . GLU A 1 69 ? -3.924 8.770 18.127 1.00 94.44 69 G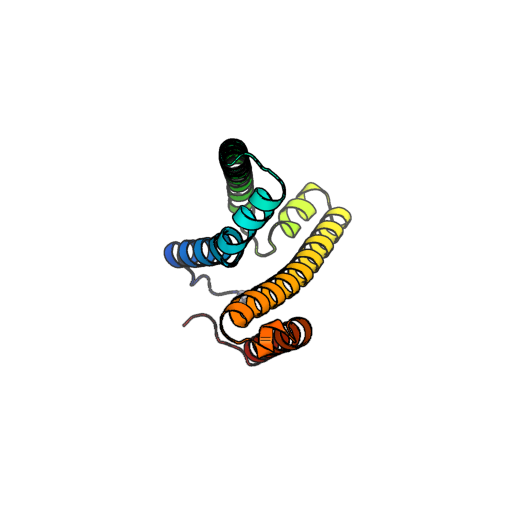LU A CA 1
ATOM 483 C C . GLU A 1 69 ? -5.429 8.625 17.864 1.00 94.44 69 GLU A C 1
ATOM 485 O O . GLU A 1 69 ? -6.173 8.194 18.748 1.00 94.44 69 GLU A O 1
ATOM 490 N N . ILE A 1 70 ? -5.863 8.842 16.618 1.00 92.50 70 ILE A N 1
ATOM 491 C CA . ILE A 1 70 ? -7.276 8.733 16.224 1.00 92.50 70 ILE A CA 1
ATOM 492 C C . ILE A 1 70 ? -7.814 7.311 16.435 1.00 92.50 70 ILE A C 1
ATOM 494 O O . ILE A 1 70 ? -8.905 7.137 16.980 1.00 92.50 70 ILE A O 1
ATOM 498 N N . SER A 1 71 ? -7.057 6.284 16.035 1.00 89.12 71 SER A N 1
ATOM 499 C CA . SER A 1 71 ? -7.490 4.882 16.157 1.00 89.12 71 SER A CA 1
ATOM 500 C C . SER A 1 71 ? -7.571 4.421 17.613 1.00 89.12 71 SER A C 1
ATOM 502 O O . SER A 1 71 ? -8.394 3.569 17.946 1.00 89.12 71 SER A O 1
ATOM 504 N N . SER A 1 72 ? -6.731 4.982 18.490 1.00 90.25 72 SER A N 1
ATOM 505 C CA . SER A 1 72 ? -6.784 4.720 19.931 1.00 90.25 72 SER A CA 1
ATOM 506 C C . SER A 1 72 ? -7.937 5.457 20.621 1.00 90.25 72 SER A C 1
ATOM 508 O O . SER A 1 72 ? -8.561 4.898 21.523 1.00 90.25 72 SER A O 1
ATOM 510 N N . ALA A 1 73 ? -8.265 6.670 20.164 1.00 92.25 73 ALA A N 1
ATOM 511 C CA . ALA A 1 73 ? -9.368 7.470 20.688 1.00 92.25 73 ALA A CA 1
ATOM 512 C C . ALA A 1 73 ? -10.744 6.934 20.256 1.00 92.25 73 ALA A C 1
ATOM 514 O O . ALA A 1 73 ? -11.696 6.980 21.035 1.00 92.25 73 ALA A O 1
ATOM 515 N N . ILE A 1 74 ? -10.855 6.396 19.035 1.00 90.94 74 ILE A N 1
ATOM 516 C CA . ILE A 1 74 ? -12.104 5.874 18.462 1.00 90.94 74 ILE A CA 1
ATOM 517 C C . ILE A 1 74 ? -11.900 4.405 18.037 1.00 90.94 74 ILE A C 1
ATOM 519 O O . ILE A 1 74 ? -11.740 4.117 16.848 1.00 90.94 74 ILE A O 1
ATOM 523 N N . PRO A 1 75 ? -11.926 3.437 18.981 1.00 85.31 75 PRO A N 1
ATOM 524 C CA . PRO A 1 75 ? -11.620 2.028 18.717 1.00 85.31 75 PRO A CA 1
ATOM 525 C C . PRO A 1 75 ? -12.815 1.283 18.092 1.00 85.31 75 PRO A C 1
ATOM 527 O O . PRO A 1 75 ? -13.319 0.295 18.633 1.00 85.31 75 PRO A O 1
ATOM 530 N N . ARG A 1 76 ? -13.301 1.781 16.951 1.00 85.44 76 ARG A N 1
ATOM 531 C CA . ARG A 1 76 ? -14.400 1.207 16.165 1.00 85.44 76 ARG A CA 1
ATOM 532 C C . ARG A 1 76 ? -13.892 0.672 14.829 1.00 85.44 76 ARG A C 1
ATOM 534 O O . ARG A 1 76 ? -13.028 1.265 14.190 1.00 85.44 76 ARG A O 1
ATOM 541 N N . SER A 1 77 ? -14.473 -0.434 14.373 1.00 82.62 77 SER A N 1
ATOM 542 C CA . SER A 1 77 ? -14.235 -0.956 13.025 1.00 82.62 77 SER A CA 1
ATOM 543 C C . SER A 1 77 ? -14.859 -0.022 11.982 1.00 82.62 77 SER A C 1
ATOM 545 O O . SER A 1 77 ? -16.028 0.338 12.099 1.00 82.62 77 SER A O 1
ATOM 547 N N . GLY A 1 78 ? -14.083 0.365 10.967 1.00 81.00 78 GLY A N 1
ATOM 548 C CA . GLY A 1 78 ? -14.539 1.254 9.887 1.00 81.00 78 GLY A CA 1
ATOM 549 C C . GLY A 1 78 ? -13.459 2.165 9.292 1.00 81.00 78 GLY A C 1
ATOM 550 O O . GLY A 1 78 ? -13.724 2.861 8.316 1.00 81.00 78 GLY A O 1
ATOM 551 N N . GLY A 1 79 ? -12.238 2.155 9.837 1.00 85.75 79 GLY A N 1
ATOM 552 C CA . GLY A 1 79 ? -11.120 2.946 9.314 1.00 85.75 79 GLY A CA 1
ATOM 553 C C . GLY A 1 79 ? -11.395 4.452 9.371 1.00 85.75 79 GLY A C 1
ATOM 554 O O . GLY A 1 79 ? -12.087 4.924 10.271 1.00 85.75 79 GLY A O 1
ATOM 555 N N . HIS A 1 80 ? -10.879 5.211 8.400 1.00 88.56 80 HIS A N 1
ATOM 556 C CA . HIS A 1 80 ? -10.995 6.677 8.371 1.00 88.56 80 HIS A CA 1
ATOM 557 C C . HIS A 1 80 ? -12.435 7.199 8.245 1.00 88.56 80 HIS A C 1
ATOM 559 O O . HIS A 1 80 ? -12.697 8.345 8.604 1.00 88.56 80 HIS A O 1
ATOM 565 N N . TYR A 1 81 ? -13.375 6.368 7.785 1.00 92.19 81 TYR A N 1
ATOM 566 C CA . TYR A 1 81 ? -14.787 6.732 7.669 1.00 92.19 81 TYR A CA 1
ATOM 567 C C . TYR A 1 81 ? -15.390 7.164 9.013 1.00 92.19 81 TYR A C 1
ATOM 569 O O . TYR A 1 81 ? -16.072 8.184 9.081 1.00 92.19 81 TYR A O 1
ATOM 577 N N . ILE A 1 82 ? -15.130 6.406 10.084 1.00 92.44 82 ILE A N 1
ATOM 578 C CA . ILE A 1 82 ? -15.785 6.613 11.382 1.00 92.44 82 ILE A CA 1
ATOM 579 C C . ILE A 1 82 ? -15.346 7.937 12.040 1.00 92.44 82 ILE A C 1
ATOM 581 O O . ILE A 1 82 ? -16.224 8.751 12.330 1.00 92.44 82 ILE A O 1
ATOM 585 N N . PRO A 1 83 ? -14.037 8.234 12.195 1.00 92.12 83 PRO A N 1
ATOM 586 C CA . PRO A 1 83 ? -13.592 9.511 12.755 1.00 92.12 83 PRO A CA 1
ATOM 587 C C . PRO A 1 83 ? -14.085 10.727 11.967 1.00 92.12 83 PRO A C 1
ATOM 589 O O . PRO A 1 83 ? -14.484 11.729 12.555 1.00 92.12 83 PRO A O 1
ATOM 592 N N . VAL A 1 84 ? -14.094 10.642 10.632 1.00 93.44 84 VAL A N 1
ATOM 593 C CA . VAL A 1 84 ? -14.540 11.752 9.779 1.00 93.44 84 VAL A CA 1
ATOM 594 C C . VAL A 1 84 ? -16.041 11.965 9.892 1.00 93.44 84 VAL A C 1
ATOM 596 O O . VAL A 1 84 ? -16.491 13.101 10.007 1.00 93.44 84 VAL A O 1
ATOM 599 N N . ARG A 1 85 ? -16.821 10.886 9.901 1.00 94.06 85 ARG A N 1
ATOM 600 C CA . ARG A 1 85 ? -18.264 10.969 10.107 1.00 94.06 85 ARG A CA 1
ATOM 601 C C . ARG A 1 85 ? -18.607 11.596 11.458 1.00 94.06 85 ARG A C 1
ATOM 603 O O . ARG A 1 85 ? -19.520 12.411 11.529 1.00 94.06 85 ARG A O 1
ATOM 610 N N . GLU A 1 86 ? -17.882 11.233 12.512 1.00 91.38 86 GLU A N 1
ATOM 611 C CA . GLU A 1 86 ? -18.102 11.776 13.855 1.00 91.38 86 GLU A CA 1
ATOM 612 C C . GLU A 1 86 ? -17.708 13.250 13.973 1.00 91.38 86 GLU A C 1
ATOM 614 O O . GLU A 1 86 ? -18.427 14.019 14.606 1.00 91.38 86 GLU A O 1
ATOM 619 N N . GLY A 1 87 ? -16.595 13.658 13.357 1.00 92.56 87 GLY A N 1
ATOM 620 C CA . GLY A 1 87 ? -16.104 15.035 13.443 1.00 92.56 87 GLY A CA 1
ATOM 621 C C . GLY A 1 87 ? -16.755 16.012 12.460 1.00 92.56 87 GLY A C 1
ATOM 622 O O . GLY A 1 87 ? -16.899 17.190 12.775 1.00 92.56 87 GLY A O 1
ATOM 623 N N . LEU A 1 88 ? -17.133 15.545 11.265 1.00 94.06 88 LEU A N 1
ATOM 624 C CA . LEU A 1 88 ? -17.563 16.385 10.136 1.00 94.06 88 LEU A CA 1
ATOM 625 C C . LEU A 1 88 ? -18.962 16.034 9.598 1.00 94.06 88 LEU A C 1
ATOM 627 O O . LEU A 1 88 ? -19.436 16.663 8.650 1.00 94.06 88 LEU A O 1
ATOM 631 N N . GLY A 1 89 ? -19.637 15.053 10.199 1.00 95.00 89 GLY A N 1
ATOM 632 C CA . GLY A 1 89 ? -20.999 14.655 9.859 1.00 95.00 89 GLY A CA 1
ATOM 633 C C . GLY A 1 89 ? -21.109 13.641 8.717 1.00 95.00 89 GLY A C 1
ATOM 634 O O . GLY A 1 89 ? -20.137 13.258 8.057 1.00 95.00 89 GLY A O 1
ATOM 635 N N . ASP A 1 90 ? -22.345 13.204 8.472 1.00 95.19 90 ASP A N 1
ATOM 636 C CA . ASP A 1 90 ? -22.655 12.078 7.584 1.00 95.19 90 ASP A CA 1
ATOM 637 C C . ASP A 1 90 ? -22.236 12.305 6.123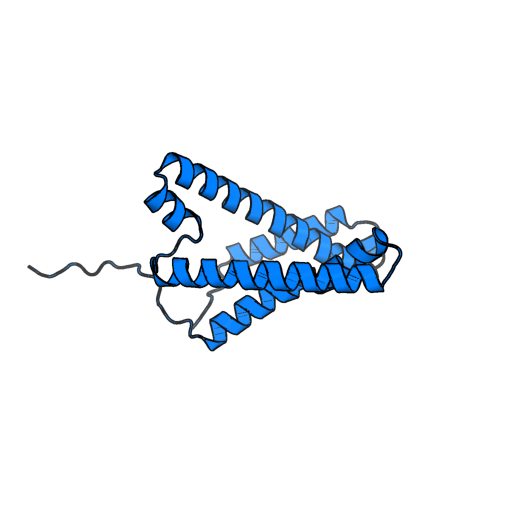 1.00 95.19 90 ASP A C 1
ATOM 639 O O . ASP A 1 90 ? -21.757 11.372 5.481 1.00 95.19 90 ASP A O 1
ATOM 643 N N . SER A 1 91 ? -22.347 13.532 5.601 1.00 95.94 91 SER A N 1
ATOM 644 C CA . SER A 1 91 ? -21.967 13.848 4.215 1.00 95.94 91 SER A CA 1
ATOM 645 C C . SER A 1 91 ? -20.468 13.663 3.966 1.00 95.94 91 SER A C 1
ATOM 647 O O . SER A 1 91 ? -20.073 13.061 2.969 1.00 95.94 91 SER A O 1
ATOM 649 N N . MET A 1 92 ? -19.625 14.145 4.885 1.00 95.69 92 MET A N 1
ATOM 650 C CA . MET A 1 92 ? -18.169 13.992 4.783 1.00 95.69 92 MET A CA 1
ATOM 651 C C . MET A 1 92 ? -17.744 12.552 5.058 1.00 95.69 92 MET A C 1
ATOM 653 O O . MET A 1 92 ? -16.871 12.028 4.367 1.00 95.69 92 MET A O 1
ATOM 657 N N . GLY A 1 93 ? -18.422 11.881 5.994 1.00 93.75 93 GLY A N 1
ATOM 658 C CA . GLY A 1 93 ? -18.289 10.440 6.182 1.00 93.75 93 GLY A CA 1
ATOM 659 C C . GLY A 1 93 ? -18.542 9.683 4.878 1.00 93.75 93 GLY A C 1
ATOM 660 O O . GLY A 1 93 ? -17.695 8.910 4.443 1.00 93.75 93 GLY A O 1
ATOM 661 N N . LEU A 1 94 ? -19.664 9.938 4.200 1.00 95.25 94 LEU A N 1
ATOM 662 C CA . LEU A 1 94 ? -20.014 9.281 2.937 1.00 95.25 94 LEU A CA 1
ATOM 663 C C . LEU A 1 94 ? -18.944 9.486 1.852 1.00 95.25 94 LEU A C 1
ATOM 665 O O . LEU A 1 94 ? -18.567 8.521 1.189 1.00 95.25 94 LEU A O 1
ATOM 669 N N . LEU A 1 95 ? -18.430 10.710 1.693 1.00 96.38 95 LEU A N 1
ATOM 670 C CA . LEU A 1 95 ? -17.363 11.013 0.730 1.00 96.38 95 LEU A CA 1
ATOM 671 C C . LEU A 1 95 ? -16.081 10.225 1.022 1.00 96.38 95 LEU A C 1
ATOM 673 O O . LEU A 1 95 ? -15.482 9.655 0.107 1.00 96.38 95 LEU A O 1
ATOM 677 N N . VAL A 1 96 ? -15.677 10.145 2.291 1.00 95.06 96 VAL A N 1
ATOM 678 C CA . VAL A 1 96 ? -14.517 9.342 2.696 1.00 95.06 96 VAL A CA 1
ATOM 679 C C . VAL A 1 96 ? -14.774 7.858 2.474 1.00 95.06 96 VAL A C 1
ATOM 681 O O . VAL A 1 96 ? -13.900 7.177 1.948 1.00 95.06 96 VAL A O 1
ATOM 684 N N . GLY A 1 97 ? -15.972 7.361 2.783 1.00 94.06 97 GLY A N 1
ATOM 685 C CA . GLY A 1 97 ? -16.353 5.973 2.516 1.00 94.06 97 GLY A CA 1
ATOM 686 C C . GLY A 1 97 ? -16.233 5.614 1.032 1.00 94.06 97 GLY A C 1
ATOM 687 O O . GLY A 1 97 ? -15.604 4.613 0.690 1.00 94.06 97 GLY A O 1
ATOM 688 N N . TRP A 1 98 ? -16.753 6.467 0.145 1.00 95.62 98 TRP A N 1
ATOM 689 C CA . TRP A 1 98 ? -16.615 6.295 -1.304 1.00 95.62 98 TRP A CA 1
ATOM 690 C C . TRP A 1 98 ? -15.165 6.355 -1.771 1.00 95.62 98 TRP A C 1
ATOM 692 O O . TRP A 1 98 ? -14.743 5.526 -2.577 1.00 95.62 98 TRP A O 1
ATOM 702 N N . THR A 1 99 ? -14.385 7.295 -1.237 1.00 95.31 99 THR A N 1
ATOM 703 C CA . THR A 1 99 ? -12.964 7.421 -1.575 1.00 95.31 99 THR A CA 1
ATOM 704 C C . THR A 1 99 ? -12.199 6.171 -1.147 1.00 95.31 99 THR A C 1
ATOM 706 O O . THR A 1 99 ? -11.473 5.603 -1.958 1.00 95.31 99 THR A O 1
ATOM 709 N N . MET A 1 100 ? -12.423 5.677 0.075 1.00 93.88 100 MET A N 1
ATOM 710 C CA . MET A 1 100 ? -11.811 4.444 0.574 1.00 93.88 100 MET A CA 1
ATOM 711 C C . MET A 1 100 ? -12.180 3.244 -0.298 1.00 93.88 100 MET A C 1
ATOM 713 O O . MET A 1 100 ? -11.293 2.506 -0.720 1.00 93.88 100 MET A O 1
ATOM 717 N N . TRP A 1 101 ? -13.464 3.065 -0.620 1.00 94.44 101 TRP A N 1
ATOM 718 C CA . TRP A 1 101 ? -13.906 1.970 -1.483 1.00 94.44 101 TRP A CA 1
ATOM 719 C C . TRP A 1 101 ? -13.250 2.035 -2.867 1.00 94.44 101 TRP A C 1
ATOM 721 O O . TRP A 1 101 ? -12.679 1.048 -3.327 1.00 94.44 101 TRP A O 1
ATOM 731 N N . SER A 1 102 ? -13.256 3.211 -3.500 1.00 95.88 102 SER A N 1
ATOM 732 C CA . SER A 1 102 ? -12.634 3.401 -4.814 1.00 95.88 102 SER A CA 1
ATOM 733 C C . SER A 1 102 ? -11.122 3.150 -4.785 1.00 95.88 102 SER A C 1
ATOM 735 O O . SER A 1 102 ? -10.593 2.481 -5.673 1.00 95.88 102 SER A O 1
ATOM 737 N N . ALA A 1 103 ? -10.434 3.591 -3.727 1.00 93.88 103 ALA A N 1
ATOM 738 C CA . ALA A 1 103 ? -9.016 3.336 -3.528 1.00 93.88 103 ALA A CA 1
ATOM 739 C C . ALA A 1 103 ? -8.734 1.832 -3.425 1.00 93.88 103 ALA A C 1
ATOM 741 O O . ALA A 1 103 ? -7.823 1.344 -4.089 1.00 93.88 103 ALA A O 1
ATOM 742 N N . PHE A 1 104 ? -9.541 1.075 -2.674 1.00 91.44 104 PHE A N 1
ATOM 743 C CA . PHE A 1 104 ? -9.381 -0.378 -2.595 1.00 91.44 104 PHE A CA 1
ATOM 744 C C . PHE A 1 104 ? -9.581 -1.063 -3.951 1.00 91.44 104 PHE A C 1
ATOM 746 O O . PHE A 1 104 ? -8.813 -1.965 -4.283 1.00 91.44 104 PHE A O 1
ATOM 753 N N . VAL A 1 105 ? -10.552 -0.631 -4.760 1.00 94.12 105 VAL A N 1
ATOM 754 C CA . VAL A 1 105 ? -10.749 -1.169 -6.120 1.00 94.12 105 VAL A CA 1
ATOM 755 C C . VAL A 1 105 ? -9.504 -0.937 -6.983 1.00 94.12 105 VAL A C 1
ATOM 757 O O . VAL A 1 105 ? -8.993 -1.875 -7.596 1.00 94.12 105 VAL A O 1
ATOM 760 N N . VAL A 1 106 ? -8.975 0.290 -6.987 1.00 94.44 106 VAL A N 1
ATOM 761 C CA . VAL A 1 106 ? -7.780 0.649 -7.768 1.00 94.44 106 VAL A CA 1
ATOM 762 C C . VAL A 1 106 ? -6.545 -0.112 -7.284 1.00 94.44 106 VAL A C 1
ATOM 764 O O . VAL A 1 106 ? -5.794 -0.634 -8.105 1.00 94.44 106 VAL A O 1
ATOM 767 N N . VAL A 1 107 ? -6.351 -0.234 -5.967 1.00 91.38 107 VAL A N 1
ATOM 768 C CA . VAL A 1 107 ? -5.212 -0.957 -5.381 1.00 91.38 107 VAL A CA 1
ATOM 769 C C . VAL A 1 107 ? -5.236 -2.437 -5.762 1.00 91.38 107 VAL A C 1
ATOM 771 O O . VAL A 1 107 ? -4.202 -2.968 -6.158 1.00 91.38 107 VAL A O 1
ATOM 774 N N . ASN A 1 108 ? -6.394 -3.102 -5.714 1.00 92.44 108 ASN A N 1
ATOM 775 C CA . ASN A 1 108 ? -6.500 -4.512 -6.112 1.00 92.44 108 ASN A CA 1
ATOM 776 C C . ASN A 1 108 ? -6.191 -4.722 -7.604 1.00 92.44 108 ASN A C 1
ATOM 778 O O . ASN A 1 108 ? -5.502 -5.680 -7.973 1.00 92.44 108 ASN A O 1
ATOM 782 N N . ALA A 1 109 ? -6.645 -3.807 -8.466 1.00 93.00 109 ALA A N 1
ATOM 783 C CA . ALA A 1 109 ? -6.310 -3.836 -9.887 1.00 93.00 109 ALA A CA 1
ATOM 784 C C . ALA A 1 109 ? -4.802 -3.627 -10.117 1.00 93.00 109 ALA A C 1
ATOM 786 O O . ALA A 1 109 ? -4.165 -4.420 -10.813 1.00 93.00 109 ALA A O 1
ATOM 787 N N . ALA A 1 110 ? -4.211 -2.611 -9.481 1.00 91.25 110 ALA A N 1
ATOM 788 C CA . ALA A 1 110 ? -2.784 -2.312 -9.581 1.00 91.25 110 ALA A CA 1
ATOM 789 C C . ALA A 1 110 ? -1.909 -3.464 -9.062 1.00 91.25 110 ALA A C 1
ATOM 791 O O . ALA A 1 110 ? -0.905 -3.802 -9.685 1.00 91.25 110 ALA A O 1
ATOM 792 N N . LEU A 1 111 ? -2.308 -4.109 -7.961 1.00 91.38 111 LEU A N 1
ATOM 793 C CA . LEU A 1 111 ? -1.606 -5.261 -7.398 1.00 91.38 111 LEU A CA 1
ATOM 794 C C . LEU A 1 111 ? -1.618 -6.458 -8.358 1.00 91.38 111 LEU A C 1
ATOM 796 O O . LEU A 1 111 ? -0.599 -7.127 -8.514 1.00 91.38 111 LEU A O 1
ATOM 800 N N . SER A 1 112 ? -2.738 -6.688 -9.045 1.00 94.06 112 SER A N 1
ATOM 801 C CA . SER A 1 112 ? -2.863 -7.769 -10.031 1.00 94.06 112 SER A CA 1
ATOM 802 C C . SER A 1 112 ? -2.005 -7.520 -11.275 1.00 94.06 112 SER A C 1
ATOM 804 O O . SER A 1 112 ? -1.381 -8.447 -11.788 1.00 94.06 112 SER A O 1
ATOM 806 N N . ILE A 1 113 ? -1.914 -6.263 -11.725 1.00 93.12 113 ILE A N 1
ATOM 807 C CA . ILE A 1 113 ? -1.002 -5.854 -12.806 1.00 93.12 113 ILE A CA 1
ATOM 808 C C . ILE A 1 113 ? 0.451 -6.040 -12.371 1.00 93.12 113 ILE A C 1
ATOM 810 O O . ILE A 1 113 ? 1.224 -6.673 -13.081 1.00 93.12 113 ILE A O 1
ATOM 814 N N . ALA A 1 114 ? 0.814 -5.559 -11.179 1.00 91.00 114 ALA A N 1
ATOM 815 C CA . ALA A 1 114 ? 2.164 -5.718 -10.653 1.00 91.00 114 ALA A CA 1
ATOM 816 C C . ALA A 1 114 ? 2.556 -7.200 -10.543 1.00 91.00 114 ALA A C 1
ATOM 818 O O . ALA A 1 114 ? 3.659 -7.566 -10.938 1.00 91.00 114 ALA A O 1
ATOM 819 N N . ALA A 1 115 ? 1.649 -8.059 -10.067 1.00 92.00 115 ALA A N 1
ATOM 820 C CA . ALA A 1 115 ? 1.868 -9.501 -10.016 1.00 92.00 115 ALA A CA 1
ATOM 821 C C . ALA A 1 115 ? 2.119 -10.094 -11.413 1.00 92.00 115 ALA A C 1
ATOM 823 O O . ALA A 1 115 ? 3.066 -10.861 -11.577 1.00 92.00 115 ALA A O 1
ATOM 824 N N . ALA A 1 116 ? 1.325 -9.710 -12.418 1.00 94.12 116 ALA A N 1
ATOM 825 C CA . ALA A 1 116 ? 1.527 -10.146 -13.799 1.00 94.12 116 ALA A CA 1
ATOM 826 C C . ALA A 1 116 ? 2.869 -9.663 -14.370 1.00 94.12 116 ALA A C 1
ATOM 828 O O . ALA A 1 116 ? 3.583 -10.459 -14.971 1.00 94.12 116 ALA A O 1
ATOM 829 N N . ASP A 1 117 ? 3.251 -8.408 -14.128 1.00 91.50 117 ASP A N 1
ATOM 830 C CA 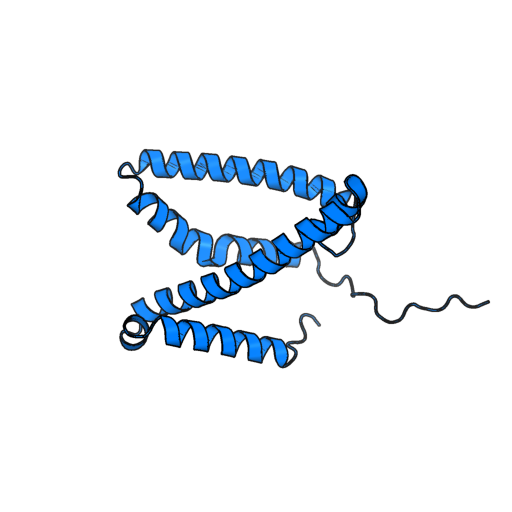. ASP A 1 117 ? 4.522 -7.851 -14.600 1.00 91.50 117 ASP A CA 1
ATOM 831 C C . ASP A 1 117 ? 5.726 -8.567 -13.976 1.00 91.50 117 ASP A C 1
ATOM 833 O O . ASP A 1 117 ? 6.662 -8.934 -14.685 1.00 91.50 117 ASP A O 1
ATOM 837 N N . PHE A 1 118 ? 5.690 -8.848 -12.667 1.00 90.44 118 PHE A N 1
ATOM 838 C CA . PHE A 1 118 ? 6.742 -9.639 -12.023 1.00 90.44 118 PHE A CA 1
ATOM 839 C C . PHE A 1 118 ? 6.800 -11.066 -12.574 1.00 90.44 118 PHE A C 1
ATOM 841 O O . PHE A 1 118 ? 7.889 -11.573 -12.839 1.00 90.44 118 PHE A O 1
ATOM 848 N N . LEU A 1 119 ? 5.655 -11.710 -12.802 1.00 93.44 119 LEU A N 1
ATOM 849 C CA . LEU A 1 119 ? 5.598 -13.071 -13.343 1.00 93.44 119 LEU A CA 1
ATOM 850 C C . LEU A 1 119 ? 6.065 -13.118 -14.812 1.00 93.44 119 LEU A C 1
ATOM 852 O O . LEU A 1 119 ? 6.739 -14.067 -15.217 1.00 93.44 119 LEU A O 1
ATOM 856 N N . GLY A 1 120 ? 5.807 -12.054 -15.576 1.00 93.69 120 GLY A N 1
ATOM 857 C CA . GLY A 1 120 ? 6.292 -11.851 -16.942 1.00 93.69 120 GLY A CA 1
ATOM 858 C C . GLY A 1 120 ? 7.815 -11.791 -17.059 1.00 93.69 120 GLY A C 1
ATOM 859 O O . GLY A 1 120 ? 8.358 -12.197 -18.083 1.00 93.69 120 GLY A O 1
ATOM 860 N N . THR A 1 121 ? 8.530 -11.390 -16.000 1.00 91.75 121 THR A N 1
ATOM 861 C CA . THR A 1 121 ? 10.007 -11.435 -15.997 1.00 91.75 121 THR A CA 1
ATOM 862 C C . THR A 1 121 ? 10.570 -12.858 -16.058 1.00 91.75 121 THR A C 1
ATOM 864 O O . THR A 1 121 ? 11.712 -13.050 -16.472 1.00 91.75 121 THR A O 1
ATOM 867 N N . ILE A 1 122 ? 9.771 -13.857 -15.666 1.00 94.38 122 ILE A N 1
ATOM 868 C CA . ILE A 1 122 ? 10.158 -15.272 -15.611 1.00 94.38 122 ILE A CA 1
ATOM 869 C C . ILE A 1 122 ? 9.503 -16.059 -16.753 1.00 94.38 122 ILE A C 1
ATOM 871 O O . ILE A 1 122 ? 10.125 -16.952 -17.328 1.00 94.38 122 ILE A O 1
ATOM 875 N N . VAL A 1 123 ? 8.248 -15.740 -17.086 1.00 95.00 123 VAL A N 1
ATOM 876 C CA . VAL A 1 123 ? 7.452 -16.437 -18.102 1.00 95.00 123 VAL A CA 1
ATOM 877 C C . VAL A 1 123 ? 7.176 -15.492 -19.281 1.00 95.00 123 VAL A C 1
ATOM 879 O O . VAL A 1 123 ? 6.274 -14.661 -19.184 1.00 95.00 123 VAL A O 1
ATOM 882 N N . PRO A 1 124 ? 7.871 -15.643 -20.428 1.00 92.88 124 PRO A N 1
ATOM 883 C CA . PRO A 1 124 ? 7.742 -14.723 -21.565 1.00 92.88 124 PRO A CA 1
ATOM 884 C C . PRO A 1 124 ? 6.312 -14.578 -22.099 1.00 92.88 124 PRO A C 1
ATOM 886 O O . PRO A 1 124 ? 5.874 -13.476 -22.406 1.00 92.88 124 PRO A O 1
ATOM 889 N N . TRP A 1 125 ? 5.538 -15.670 -22.118 1.00 94.25 125 TRP A N 1
ATOM 890 C CA . TRP A 1 125 ? 4.134 -15.632 -22.547 1.00 94.25 125 TRP A CA 1
ATOM 891 C C . TRP A 1 125 ? 3.282 -14.664 -21.711 1.00 94.25 125 TRP A C 1
ATOM 893 O O . TRP A 1 125 ? 2.365 -14.036 -22.238 1.00 94.25 125 TRP A O 1
ATOM 903 N N . VAL A 1 126 ? 3.589 -14.528 -20.416 1.00 93.38 126 VAL A N 1
ATOM 904 C CA . VAL A 1 126 ? 2.893 -13.599 -19.519 1.00 93.38 126 VAL A CA 1
ATOM 905 C C . VAL A 1 126 ? 3.277 -12.160 -19.832 1.00 93.38 126 VAL A C 1
ATOM 907 O O . VAL A 1 126 ? 2.391 -11.313 -19.834 1.00 93.38 126 VAL A O 1
ATOM 910 N N . ALA A 1 127 ? 4.544 -11.891 -20.162 1.00 90.94 127 ALA A N 1
ATOM 911 C CA . ALA A 1 127 ? 4.988 -10.561 -20.581 1.00 90.94 127 ALA A CA 1
ATOM 912 C C . ALA A 1 127 ? 4.291 -10.099 -21.873 1.00 90.94 127 ALA A C 1
ATOM 914 O O . ALA A 1 127 ? 3.890 -8.943 -21.979 1.00 90.94 127 ALA A O 1
ATOM 915 N N . ASP A 1 128 ? 4.068 -11.013 -22.820 1.00 93.56 128 ASP A N 1
ATOM 916 C CA . ASP A 1 128 ? 3.33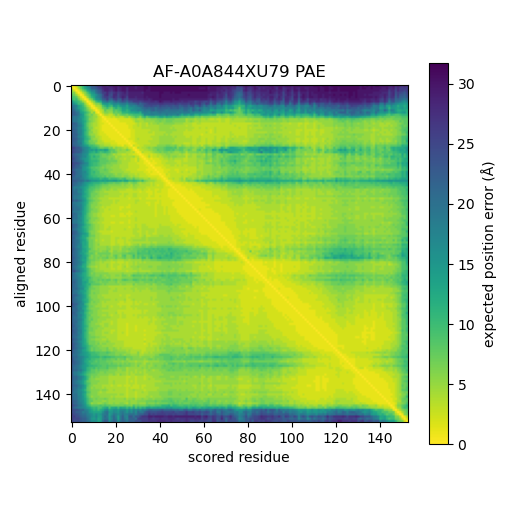3 -10.714 -24.056 1.00 93.56 128 ASP A CA 1
ATOM 917 C C . ASP A 1 128 ? 1.817 -10.536 -23.822 1.00 93.56 128 ASP A C 1
ATOM 919 O O . ASP A 1 128 ? 1.114 -9.963 -24.655 1.00 93.56 128 ASP A O 1
ATOM 923 N N . ASN A 1 129 ? 1.290 -11.023 -22.690 1.00 95.00 129 ASN A N 1
ATOM 924 C CA . ASN A 1 129 ? -0.142 -11.060 -22.372 1.00 95.00 129 ASN A CA 1
ATOM 925 C C . ASN A 1 129 ? -0.451 -10.509 -20.966 1.00 95.00 129 ASN A C 1
ATOM 927 O O . ASN A 1 129 ? -1.328 -11.039 -20.268 1.00 95.00 129 ASN A O 1
ATOM 931 N N . THR A 1 130 ? 0.240 -9.446 -20.535 1.00 92.50 130 THR A N 1
ATOM 932 C CA . THR A 1 130 ? 0.148 -8.913 -19.162 1.00 92.50 130 THR A CA 1
ATOM 933 C C . THR A 1 130 ? -1.290 -8.614 -18.746 1.00 92.50 130 THR A C 1
ATOM 935 O O . THR A 1 130 ? -1.709 -9.008 -17.661 1.00 92.50 130 THR A O 1
ATOM 938 N N . THR A 1 131 ? -2.088 -7.967 -19.604 1.00 94.19 131 THR A N 1
ATOM 939 C CA . THR A 1 131 ? -3.474 -7.592 -19.273 1.00 94.19 131 THR A CA 1
ATOM 940 C C . THR A 1 131 ? -4.349 -8.810 -18.980 1.00 94.19 131 THR A C 1
ATOM 942 O O . THR A 1 131 ? -5.047 -8.837 -17.967 1.00 94.19 131 THR A O 1
ATOM 945 N N . TRP A 1 132 ? -4.295 -9.840 -19.829 1.00 95.50 132 TRP A N 1
ATOM 946 C CA . TRP A 1 132 ? -5.069 -11.069 -19.629 1.00 95.50 132 TRP A CA 1
ATOM 947 C C . TRP A 1 132 ? -4.596 -11.844 -18.402 1.00 95.50 132 TRP A C 1
ATOM 949 O O . TRP A 1 132 ? -5.416 -12.359 -17.643 1.00 95.50 132 TRP A O 1
ATOM 959 N N . SER A 1 133 ? -3.284 -11.867 -18.168 1.00 95.19 133 SER A N 1
ATOM 960 C CA . SER A 1 133 ? -2.687 -12.511 -16.998 1.00 95.19 133 SER A CA 1
ATOM 961 C C . SER A 1 133 ? -3.089 -11.807 -15.699 1.00 95.19 133 SER A C 1
ATOM 963 O O . SER A 1 133 ? -3.490 -12.467 -14.744 1.00 95.19 133 SER A O 1
ATOM 965 N N . ALA A 1 134 ? -3.075 -10.472 -15.672 1.00 95.50 134 ALA A N 1
ATOM 966 C CA . ALA A 1 134 ? -3.515 -9.675 -14.529 1.00 95.50 134 ALA A CA 1
ATOM 967 C C . ALA A 1 134 ? -5.004 -9.892 -14.219 1.00 95.50 134 ALA A C 1
ATOM 969 O O . ALA A 1 134 ? -5.369 -10.074 -13.059 1.00 95.50 134 ALA A O 1
ATOM 970 N N . LEU A 1 135 ? -5.861 -9.933 -15.247 1.00 96.81 135 LEU A N 1
ATOM 971 C CA . LEU A 1 135 ? -7.283 -10.254 -15.084 1.00 96.81 135 LEU A CA 1
ATOM 972 C C . LEU A 1 135 ? -7.484 -11.667 -14.525 1.00 96.81 135 LEU A C 1
ATOM 974 O O . LEU A 1 135 ? -8.285 -11.852 -13.612 1.00 96.81 135 LEU A O 1
ATOM 978 N N . ALA A 1 136 ? -6.743 -12.655 -15.033 1.00 96.00 136 ALA A N 1
ATOM 979 C CA . ALA A 1 136 ? -6.809 -14.026 -14.539 1.00 96.00 136 ALA A CA 1
ATOM 980 C C . ALA A 1 136 ? -6.372 -14.129 -13.068 1.00 96.00 136 ALA A C 1
ATOM 982 O O . ALA A 1 136 ? -7.057 -14.775 -12.278 1.00 96.00 136 ALA A O 1
ATOM 983 N N . ILE A 1 137 ? -5.282 -13.452 -12.683 1.00 95.19 137 ILE A N 1
ATOM 984 C CA . ILE A 1 137 ? -4.807 -13.385 -11.292 1.00 95.19 137 ILE A CA 1
ATOM 985 C C . ILE A 1 137 ? -5.874 -12.750 -10.396 1.00 95.19 137 ILE A C 1
ATOM 987 O O . ILE A 1 137 ? -6.229 -13.332 -9.372 1.00 95.19 137 ILE A O 1
ATOM 991 N N . LEU A 1 138 ? -6.428 -11.600 -10.793 1.00 95.56 138 LEU A N 1
ATOM 992 C CA . LEU A 1 138 ? -7.467 -10.907 -10.030 1.00 95.56 138 LEU A CA 1
ATOM 993 C C . LEU A 1 138 ? -8.699 -11.795 -9.818 1.00 95.56 138 LEU A C 1
ATOM 995 O O . LEU A 1 138 ? -9.196 -11.906 -8.697 1.00 95.56 138 LEU A O 1
ATOM 999 N N . LEU A 1 139 ? -9.188 -12.443 -10.879 1.00 95.75 139 LEU A N 1
ATOM 1000 C CA . LEU A 1 139 ? -10.347 -13.334 -10.814 1.00 95.75 139 LEU A CA 1
ATOM 1001 C C . LEU A 1 139 ? -10.075 -14.569 -9.956 1.00 95.75 139 LEU A C 1
ATOM 1003 O O . LEU A 1 139 ? -10.943 -14.967 -9.184 1.00 95.75 139 LEU A O 1
ATOM 1007 N N . LEU A 1 140 ? -8.877 -15.147 -10.045 1.00 94.44 140 LEU A N 1
ATOM 1008 C CA . LEU A 1 140 ? -8.478 -16.288 -9.227 1.00 94.44 140 LEU A CA 1
ATOM 1009 C C . LEU A 1 140 ? -8.430 -15.915 -7.745 1.00 94.44 140 LEU A C 1
ATOM 1011 O O . LEU A 1 140 ? -9.029 -16.605 -6.924 1.00 94.44 140 LEU A O 1
ATOM 1015 N N . VAL A 1 141 ? -7.786 -14.797 -7.400 1.00 92.31 141 VAL A N 1
ATOM 1016 C CA . VAL A 1 141 ? -7.746 -14.299 -6.018 1.00 92.31 141 VAL A CA 1
ATOM 1017 C C . VAL A 1 141 ? -9.160 -13.992 -5.527 1.00 92.31 141 VAL A C 1
ATOM 1019 O O . VAL A 1 141 ? -9.517 -14.377 -4.417 1.00 92.31 141 VAL A O 1
ATOM 1022 N N . THR A 1 142 ? -10.000 -13.375 -6.358 1.00 92.38 142 THR A N 1
ATOM 1023 C CA . THR A 1 142 ? -11.400 -13.079 -6.016 1.00 92.38 142 THR A CA 1
ATOM 1024 C C . THR A 1 142 ? -12.199 -14.358 -5.765 1.00 92.38 142 THR A C 1
ATOM 1026 O O . THR A 1 142 ? -12.920 -14.441 -4.775 1.00 92.38 142 THR A O 1
ATOM 1029 N N . ALA A 1 143 ? -12.044 -15.377 -6.613 1.00 92.06 143 ALA A N 1
ATOM 1030 C CA . ALA A 1 143 ? -12.708 -16.666 -6.452 1.00 92.06 143 ALA A CA 1
ATOM 1031 C C . ALA A 1 143 ? -12.259 -17.378 -5.167 1.00 92.06 143 ALA A C 1
ATOM 1033 O O . ALA A 1 143 ? -13.101 -17.881 -4.428 1.00 92.06 143 ALA A O 1
ATOM 1034 N N . LEU A 1 144 ? -10.959 -17.359 -4.855 1.00 90.19 144 LEU A N 1
ATOM 1035 C CA . LEU A 1 144 ? -10.429 -17.919 -3.608 1.00 90.19 144 LEU A CA 1
ATOM 1036 C C . LEU A 1 144 ? -10.990 -17.200 -2.376 1.00 90.19 144 LEU A C 1
ATOM 1038 O O . LEU A 1 144 ? -11.437 -17.850 -1.432 1.00 90.19 144 LEU A O 1
ATOM 1042 N N . ASN A 1 145 ? -11.039 -15.867 -2.405 1.00 89.19 145 ASN A N 1
ATOM 1043 C CA . ASN A 1 145 ? -11.657 -15.083 -1.335 1.00 89.19 145 ASN A CA 1
ATOM 1044 C C . ASN A 1 145 ? -13.152 -15.410 -1.192 1.00 89.19 145 ASN A C 1
ATOM 1046 O O . ASN A 1 145 ? -13.654 -15.544 -0.078 1.00 89.19 145 ASN A O 1
ATOM 1050 N N . TRP A 1 146 ? -13.857 -15.614 -2.310 1.00 87.69 146 TRP A N 1
ATOM 1051 C CA . TRP A 1 146 ? -15.272 -15.987 -2.314 1.00 87.69 146 TRP A CA 1
ATOM 1052 C C . TRP A 1 146 ? -15.526 -17.371 -1.710 1.00 87.69 146 TRP A C 1
ATOM 1054 O O . TRP A 1 146 ? -16.545 -17.575 -1.054 1.00 87.69 146 TRP A O 1
ATOM 1064 N N . THR A 1 147 ? -14.610 -18.328 -1.896 1.00 84.44 147 THR A N 1
ATOM 1065 C CA . THR A 1 147 ? -14.752 -19.684 -1.333 1.00 84.44 147 THR A CA 1
ATOM 1066 C C . THR A 1 147 ? -14.667 -19.746 0.193 1.00 84.44 147 THR A C 1
ATOM 1068 O O . THR A 1 147 ? -14.866 -20.817 0.757 1.00 84.44 147 THR A O 1
ATOM 1071 N N . GLY A 1 148 ? -14.447 -18.611 0.865 1.00 68.19 148 GLY A N 1
ATOM 1072 C CA . GLY A 1 148 ? -14.481 -18.531 2.318 1.00 68.19 148 GLY A CA 1
ATOM 1073 C C . GLY A 1 148 ? -13.233 -19.151 2.923 1.00 68.19 148 GLY A C 1
ATOM 1074 O O . GLY A 1 148 ? -13.298 -20.181 3.589 1.00 68.19 148 GLY A O 1
ATOM 1075 N N . VAL A 1 149 ? -12.084 -18.514 2.694 1.00 65.94 149 VAL A N 1
ATOM 1076 C CA . VAL A 1 149 ? -10.913 -18.768 3.534 1.00 65.94 149 VAL A CA 1
ATOM 1077 C C . VAL A 1 149 ? -11.285 -18.319 4.948 1.00 65.94 149 VAL A C 1
ATOM 1079 O O . VAL A 1 149 ? -11.438 -17.129 5.211 1.00 65.94 149 VAL A O 1
ATOM 1082 N N . GLU A 1 150 ? -11.500 -19.278 5.848 1.00 61.50 150 GLU A N 1
ATOM 1083 C CA . GLU A 1 150 ? -11.677 -19.008 7.274 1.00 61.50 150 GLU A CA 1
ATOM 1084 C C . GLU A 1 150 ? -10.359 -18.455 7.835 1.00 61.50 150 GLU A C 1
ATOM 1086 O O . GLU A 1 150 ? -9.442 -19.194 8.200 1.00 61.50 150 GLU A O 1
ATOM 1091 N N . GLU A 1 151 ? -10.231 -17.131 7.872 1.00 56.38 151 GLU A N 1
ATOM 1092 C CA . GLU A 1 151 ? -9.089 -16.466 8.490 1.00 56.38 151 GLU A CA 1
ATOM 1093 C C . GLU A 1 151 ? -9.186 -16.561 10.021 1.00 56.38 151 GLU A C 1
ATOM 1095 O O . GLU A 1 151 ? -9.895 -15.801 10.679 1.00 56.38 151 GLU A O 1
ATOM 1100 N N . GLY A 1 152 ? -8.425 -17.497 10.594 1.00 48.12 152 GLY A N 1
ATOM 1101 C CA . GLY A 1 152 ? -8.067 -17.502 12.013 1.00 48.12 152 GLY A CA 1
ATOM 1102 C C . GLY A 1 152 ? -8.853 -18.485 12.882 1.00 48.12 152 GLY A C 1
ATOM 1103 O O . GLY A 1 152 ? -9.866 -18.133 13.486 1.00 48.12 152 GLY A O 1
ATOM 1104 N N . ARG A 1 153 ? -8.307 -19.696 13.042 1.00 37.72 153 ARG A N 1
ATOM 1105 C CA . ARG A 1 153 ? -8.551 -20.517 14.238 1.00 37.72 153 ARG A CA 1
ATOM 1106 C C . ARG A 1 153 ? -7.674 -20.047 15.389 1.00 37.72 153 ARG A C 1
ATOM 1108 O O . ARG A 1 153 ? -6.454 -19.916 15.161 1.00 37.72 153 ARG A O 1
#

pLDDT: mean 86.41, std 14.44, range [33.47, 97.25]